Protein AF-A0AA91GIA1-F1 (afdb_monomer_lite)

Radius of gyration: 13.67 Å; chains: 1; bounding box: 35×36×32 Å

Secondary structure (DSSP, 8-state):
-PPPP---EEEE-STTS-EEEEEETTEEEEE-TTS-EEEEEEEESSHHHHHHHHHHHHHTTSSSEEEEEE-SSSSSSEEEEEES--HHHHHHHHHHHHHHHHTT--

pLDDT: mean 92.14, std 12.34, rang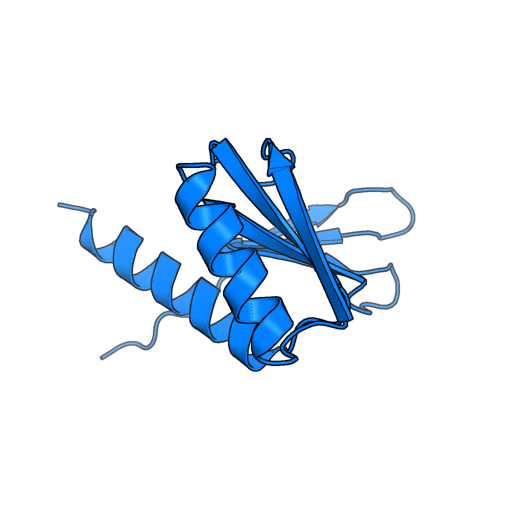e [38.66, 98.5]

Sequence (106 aa):
MNSPEIKVKKVELTSDGWTLNILSPRVATITSPTGVRKTTYFGFDSKEKAETFQYWVTRKDKCSKAIVRPSERLPTLWEVKTWETEESLIVQCALKDLKENAAITF

Structure (mmCIF, N/CA/C/O backbone):
data_AF-A0AA91GIA1-F1
#
_entry.id   AF-A0AA91GIA1-F1
#
loop_
_atom_site.group_PDB
_atom_site.id
_atom_site.type_symbol
_atom_site.label_atom_id
_atom_site.label_alt_id
_atom_site.label_comp_id
_atom_site.label_asym_id
_atom_site.label_entity_id
_atom_site.label_seq_id
_atom_site.pdbx_PDB_ins_code
_atom_site.Cartn_x
_atom_site.Cartn_y
_atom_site.Cartn_z
_atom_site.occupancy
_atom_site.B_iso_or_equiv
_atom_site.auth_seq_id
_atom_site.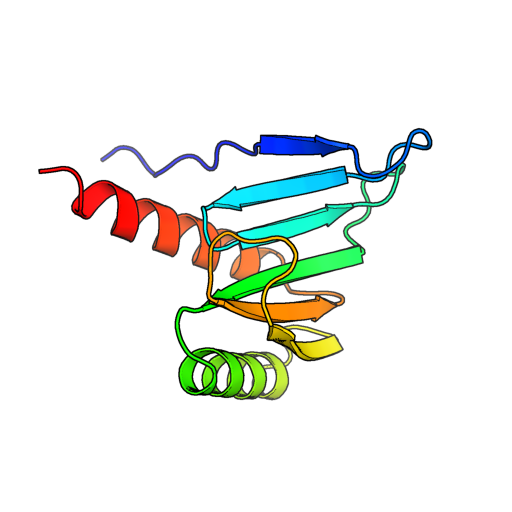auth_comp_id
_atom_site.auth_asym_id
_atom_site.auth_atom_id
_atom_site.pdbx_PDB_model_num
ATOM 1 N N . MET A 1 1 ? -10.904 26.088 -2.453 1.00 42.38 1 MET A N 1
ATOM 2 C CA . MET A 1 1 ? -10.196 25.146 -1.559 1.00 42.38 1 MET A CA 1
ATOM 3 C C . MET A 1 1 ? -9.214 24.371 -2.414 1.00 42.38 1 MET A C 1
ATOM 5 O O . MET A 1 1 ? -9.651 23.777 -3.389 1.00 42.38 1 MET A O 1
ATOM 9 N N . ASN A 1 2 ? -7.916 24.434 -2.115 1.00 48.44 2 ASN A N 1
ATOM 10 C CA . ASN A 1 2 ? -6.915 23.684 -2.874 1.00 48.44 2 ASN A CA 1
ATOM 11 C C . ASN A 1 2 ? -7.118 22.191 -2.599 1.00 48.44 2 ASN A C 1
ATOM 13 O O . ASN A 1 2 ? -7.045 21.758 -1.449 1.00 48.44 2 ASN A O 1
ATOM 17 N N . SER A 1 3 ? -7.426 21.416 -3.638 1.00 56.28 3 SER A N 1
ATOM 18 C CA . SER A 1 3 ? -7.405 19.958 -3.549 1.00 56.28 3 SER A CA 1
ATOM 19 C C . SER A 1 3 ? -5.995 19.522 -3.144 1.00 56.28 3 SER A C 1
ATOM 21 O O . SER A 1 3 ? -5.035 20.022 -3.731 1.00 56.28 3 SER A O 1
ATOM 23 N N . PRO A 1 4 ? -5.836 18.631 -2.150 1.00 67.44 4 PRO A N 1
ATOM 24 C CA . PRO A 1 4 ? -4.517 18.132 -1.798 1.00 67.44 4 PRO A CA 1
ATOM 25 C C . PRO A 1 4 ? -3.920 17.422 -3.011 1.00 67.44 4 PRO A C 1
ATOM 27 O O . PRO A 1 4 ? -4.528 16.511 -3.570 1.00 67.44 4 PRO A O 1
ATOM 30 N N . GLU A 1 5 ? -2.752 17.882 -3.438 1.00 80.00 5 GLU A N 1
ATOM 31 C CA . GLU A 1 5 ? -1.996 17.286 -4.531 1.00 80.00 5 GLU A CA 1
ATOM 32 C C . GLU A 1 5 ? -1.125 16.151 -3.978 1.00 80.00 5 GLU A C 1
ATOM 34 O O . GLU A 1 5 ? -0.425 16.324 -2.976 1.00 80.00 5 GLU A O 1
ATOM 39 N N . ILE A 1 6 ? -1.153 14.980 -4.621 1.00 88.12 6 ILE A N 1
ATOM 40 C CA . ILE A 1 6 ? -0.271 13.865 -4.258 1.00 88.12 6 ILE A CA 1
ATOM 41 C C . ILE A 1 6 ? 1.113 14.136 -4.850 1.00 88.12 6 ILE A C 1
ATOM 43 O O . ILE A 1 6 ? 1.359 13.890 -6.031 1.00 88.12 6 ILE A O 1
ATOM 47 N N . LYS A 1 7 ? 2.047 14.599 -4.016 1.00 90.69 7 LYS A N 1
ATOM 48 C CA . LYS A 1 7 ? 3.464 14.694 -4.386 1.00 90.69 7 LYS A CA 1
ATOM 49 C C . LYS A 1 7 ? 4.133 13.336 -4.205 1.00 90.69 7 LYS A C 1
ATOM 51 O O . LYS A 1 7 ? 4.478 12.947 -3.093 1.00 90.69 7 LYS A O 1
ATOM 56 N N . VAL A 1 8 ? 4.314 12.612 -5.306 1.00 91.94 8 VAL A N 1
ATOM 57 C CA . VAL A 1 8 ? 4.906 11.269 -5.282 1.00 91.94 8 VAL A CA 1
ATOM 58 C C . VAL A 1 8 ? 6.417 11.348 -5.063 1.00 91.94 8 VAL A C 1
ATOM 60 O O . VAL A 1 8 ? 7.153 11.822 -5.930 1.00 91.94 8 VAL A O 1
ATOM 63 N N . LYS A 1 9 ? 6.899 10.815 -3.937 1.00 94.75 9 LYS A N 1
ATOM 64 C CA . LYS A 1 9 ? 8.332 10.584 -3.711 1.00 94.75 9 LYS A CA 1
ATOM 65 C C . LYS A 1 9 ? 8.713 9.217 -4.271 1.00 94.75 9 LYS A C 1
ATOM 67 O O . LYS A 1 9 ? 8.183 8.200 -3.831 1.00 94.75 9 LYS A O 1
ATOM 72 N N . LYS A 1 10 ? 9.653 9.185 -5.213 1.00 94.88 10 LYS A N 1
ATOM 73 C CA . LYS A 1 10 ? 10.171 7.941 -5.797 1.00 94.88 10 LYS A CA 1
ATOM 74 C C . LYS A 1 10 ? 11.467 7.527 -5.110 1.00 94.88 10 LYS A C 1
ATOM 76 O O . LYS A 1 10 ? 12.347 8.358 -4.903 1.00 94.88 10 LYS A O 1
ATOM 81 N N . VAL A 1 11 ? 11.568 6.250 -4.763 1.00 95.12 11 VAL A N 1
ATOM 82 C CA . VAL A 1 11 ? 12.770 5.618 -4.213 1.00 95.12 11 VAL A CA 1
ATOM 83 C C . VAL A 1 11 ? 13.098 4.417 -5.088 1.00 95.12 11 VAL A C 1
ATOM 85 O O . VAL A 1 11 ? 12.278 3.511 -5.230 1.00 95.12 11 VAL A O 1
ATOM 88 N N . GLU A 1 12 ? 14.275 4.420 -5.700 1.00 95.44 12 GLU A N 1
ATOM 89 C CA . GLU A 1 12 ? 14.758 3.291 -6.491 1.00 95.44 12 GLU A CA 1
ATOM 90 C C . GLU A 1 12 ? 15.119 2.126 -5.561 1.00 95.44 12 GLU A C 1
ATOM 92 O O . GLU A 1 12 ? 15.775 2.311 -4.537 1.00 95.44 12 GLU A O 1
ATOM 97 N N . LEU A 1 13 ? 14.612 0.936 -5.875 1.00 93.00 13 LEU A N 1
ATOM 98 C CA . LEU A 1 13 ? 14.819 -0.275 -5.079 1.00 93.00 13 LEU A CA 1
ATOM 99 C C . LEU A 1 13 ? 15.969 -1.119 -5.608 1.00 93.00 13 LEU A C 1
ATOM 101 O O . LEU A 1 13 ? 16.628 -1.814 -4.839 1.00 93.00 13 LEU A O 1
ATOM 105 N N . THR A 1 14 ? 16.169 -1.084 -6.918 1.00 90.94 14 THR A N 1
ATOM 106 C CA . THR A 1 14 ? 17.157 -1.873 -7.642 1.00 90.94 14 THR A CA 1
ATOM 107 C C . THR A 1 14 ? 17.592 -1.085 -8.871 1.00 90.94 14 THR A C 1
ATOM 109 O O . THR A 1 14 ? 16.797 -0.342 -9.444 1.00 90.94 14 THR A O 1
ATOM 112 N N . SER A 1 15 ? 18.838 -1.282 -9.297 1.00 90.44 15 SER A N 1
ATOM 113 C CA . SER A 1 15 ? 19.447 -0.549 -10.416 1.00 90.44 15 SER A CA 1
ATOM 114 C C . SER A 1 15 ? 18.831 -0.848 -11.787 1.00 90.44 15 SER A C 1
ATOM 116 O O . SER A 1 15 ? 19.166 -0.197 -12.770 1.00 90.44 15 SER A O 1
ATOM 118 N N . ASP A 1 16 ? 17.977 -1.869 -11.890 1.00 91.12 16 ASP A N 1
ATOM 119 C CA . ASP A 1 16 ? 17.231 -2.213 -13.104 1.00 91.12 16 ASP A CA 1
ATOM 120 C C . ASP A 1 16 ? 15.889 -1.465 -13.211 1.00 91.12 16 ASP A C 1
ATOM 122 O O . ASP A 1 16 ? 15.159 -1.683 -14.175 1.00 91.12 16 ASP A O 1
ATOM 126 N N . GLY A 1 17 ? 15.566 -0.562 -12.273 1.00 92.19 17 GLY A N 1
ATOM 127 C CA . GLY A 1 17 ? 14.466 0.401 -12.407 1.00 92.19 17 GLY A CA 1
ATOM 128 C C . GLY A 1 17 ? 13.201 0.096 -11.598 1.00 92.19 17 GLY A C 1
ATOM 129 O O . GLY A 1 17 ? 12.159 0.720 -11.826 1.00 92.19 17 GLY A O 1
ATOM 130 N N . TRP A 1 18 ? 13.242 -0.837 -10.640 1.00 96.56 18 TRP A N 1
ATOM 131 C CA . TRP A 1 18 ? 12.120 -1.006 -9.713 1.00 96.56 18 TRP A CA 1
ATOM 132 C C . TRP A 1 18 ? 12.037 0.169 -8.754 1.00 96.56 18 TRP A C 1
ATOM 134 O O . TRP A 1 18 ? 13.031 0.603 -8.176 1.00 96.56 18 TRP A O 1
ATOM 144 N N 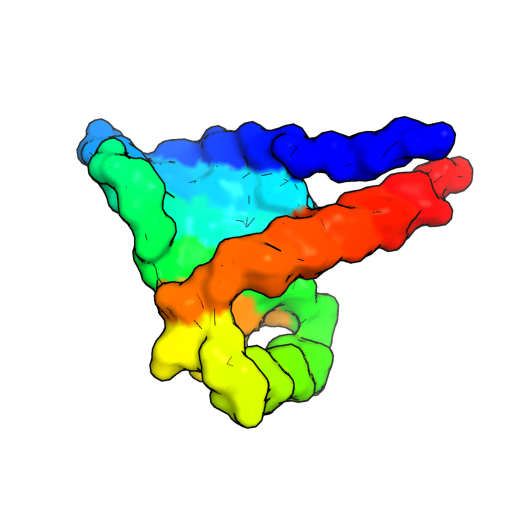. THR A 1 19 ? 10.825 0.661 -8.535 1.00 97.31 19 THR A N 1
ATOM 145 C CA . THR A 1 19 ? 10.613 1.898 -7.780 1.00 97.31 19 THR A CA 1
ATOM 146 C C . THR A 1 19 ? 9.539 1.719 -6.725 1.00 97.31 19 THR A C 1
ATOM 148 O O . THR A 1 19 ? 8.468 1.176 -6.991 1.00 97.31 19 THR A O 1
ATOM 151 N N . LEU A 1 20 ? 9.826 2.192 -5.513 1.00 97.25 20 LEU A N 1
ATOM 152 C CA . LEU A 1 20 ? 8.843 2.458 -4.474 1.00 97.25 20 LEU A CA 1
ATOM 153 C C . LEU A 1 20 ? 8.363 3.902 -4.639 1.00 97.25 20 LEU A C 1
ATOM 155 O O . LEU A 1 20 ? 9.123 4.850 -4.457 1.00 97.25 20 LEU A O 1
ATOM 159 N N . ASN A 1 21 ? 7.092 4.067 -4.971 1.00 97.31 21 ASN A N 1
ATOM 160 C CA . ASN A 1 21 ? 6.432 5.358 -5.075 1.00 97.31 21 ASN A CA 1
ATOM 161 C C . ASN A 1 21 ? 5.657 5.596 -3.782 1.00 97.31 21 ASN A C 1
ATOM 163 O O . ASN A 1 21 ? 4.678 4.901 -3.518 1.00 97.31 21 ASN A O 1
ATOM 167 N N . ILE A 1 22 ? 6.086 6.560 -2.979 1.00 97.00 22 ILE A N 1
ATOM 168 C CA . ILE A 1 22 ? 5.427 6.966 -1.738 1.00 97.00 22 ILE A CA 1
ATOM 169 C C . ILE A 1 22 ? 4.471 8.109 -2.084 1.00 97.00 22 ILE A C 1
ATOM 171 O O . ILE A 1 22 ? 4.908 9.168 -2.538 1.00 97.00 22 ILE A O 1
ATOM 175 N N . LEU A 1 23 ? 3.171 7.871 -1.910 1.00 96.25 23 LEU A N 1
ATOM 176 C CA . LEU A 1 23 ? 2.101 8.830 -2.203 1.00 96.25 23 LEU A CA 1
ATOM 177 C C . LEU A 1 23 ? 1.710 9.621 -0.949 1.00 96.25 23 LEU A C 1
ATOM 179 O O . LEU A 1 23 ? 1.333 10.786 -1.037 1.00 96.25 23 LEU A O 1
ATOM 183 N N . SER A 1 24 ? 1.799 8.985 0.215 1.00 95.56 24 SER A N 1
ATOM 184 C CA . SER A 1 24 ? 1.593 9.594 1.527 1.00 95.56 24 SER A CA 1
ATOM 185 C C . SER A 1 24 ? 2.349 8.781 2.591 1.00 95.56 24 SER A C 1
ATOM 187 O O . SER A 1 24 ? 2.812 7.676 2.284 1.00 95.56 24 SER A O 1
ATOM 189 N N . PRO A 1 25 ? 2.480 9.264 3.840 1.00 94.94 25 PRO A N 1
ATOM 190 C CA . PRO A 1 25 ? 3.085 8.487 4.926 1.00 94.94 25 PRO A CA 1
ATOM 191 C C . PRO A 1 25 ? 2.498 7.080 5.111 1.00 94.94 25 PRO A C 1
ATOM 193 O O . PRO A 1 25 ? 3.217 6.172 5.519 1.00 94.94 25 PRO A O 1
ATOM 196 N N . ARG A 1 26 ? 1.216 6.872 4.791 1.00 96.81 26 ARG A N 1
ATOM 197 C CA . ARG A 1 26 ? 0.549 5.564 4.893 1.00 96.81 26 ARG A CA 1
ATOM 198 C C . ARG A 1 26 ? 0.295 4.864 3.563 1.00 96.81 26 ARG A C 1
ATOM 200 O O . ARG A 1 26 ? -0.272 3.777 3.587 1.00 96.81 26 ARG A O 1
ATOM 207 N N . VAL A 1 27 ? 0.663 5.431 2.415 1.00 97.88 27 VAL A N 1
ATOM 208 C CA . VAL A 1 27 ? 0.366 4.819 1.110 1.00 97.88 27 VAL A CA 1
ATOM 209 C C . VAL A 1 27 ? 1.586 4.832 0.207 1.00 97.88 27 VAL A C 1
ATOM 211 O O . VAL A 1 27 ? 2.112 5.888 -0.149 1.00 97.88 27 VAL A O 1
ATOM 214 N N . ALA A 1 28 ? 1.997 3.644 -0.233 1.00 98.06 28 ALA A N 1
ATOM 215 C CA . ALA A 1 28 ? 3.049 3.485 -1.228 1.00 98.06 28 ALA A CA 1
ATOM 216 C C . ALA A 1 28 ? 2.726 2.375 -2.231 1.00 98.06 28 ALA A C 1
ATOM 218 O O . ALA A 1 28 ? 1.938 1.471 -1.961 1.00 98.06 28 ALA A O 1
ATOM 219 N N . THR A 1 29 ? 3.361 2.414 -3.397 1.00 97.94 29 THR A N 1
ATOM 220 C CA . THR A 1 29 ? 3.253 1.375 -4.429 1.00 97.94 29 THR A CA 1
ATOM 221 C C . THR A 1 29 ? 4.631 0.957 -4.913 1.00 97.94 29 THR A C 1
ATOM 223 O O . THR A 1 29 ? 5.560 1.759 -4.885 1.00 97.94 29 THR A O 1
ATOM 226 N N . ILE A 1 30 ? 4.770 -0.282 -5.379 1.00 97.56 30 ILE A N 1
ATOM 227 C CA . ILE A 1 30 ? 5.931 -0.707 -6.161 1.00 97.56 30 ILE A CA 1
ATOM 228 C C . ILE A 1 30 ? 5.529 -0.829 -7.620 1.00 97.56 30 ILE A C 1
ATOM 230 O O . ILE A 1 30 ? 4.548 -1.505 -7.946 1.00 97.56 30 ILE A O 1
ATOM 234 N N . THR A 1 31 ? 6.321 -0.213 -8.487 1.00 96.88 31 THR A N 1
ATOM 235 C CA . THR A 1 31 ? 6.227 -0.348 -9.940 1.00 96.88 31 THR A CA 1
ATOM 236 C C . THR A 1 31 ? 7.453 -1.065 -10.488 1.00 96.88 31 THR A C 1
ATOM 238 O O . THR A 1 31 ? 8.567 -0.882 -9.994 1.00 96.88 31 THR A O 1
ATOM 241 N N . SER A 1 32 ? 7.232 -1.900 -11.503 1.00 96.25 32 SER A N 1
ATOM 242 C CA . SER A 1 32 ? 8.306 -2.507 -12.291 1.00 96.25 32 SER A CA 1
ATOM 243 C C . SER A 1 32 ? 9.033 -1.449 -13.133 1.00 96.25 32 SER A C 1
ATOM 245 O O . SER A 1 32 ? 8.508 -0.344 -13.295 1.00 96.25 32 SER A O 1
ATOM 247 N N . PRO A 1 33 ? 10.179 -1.791 -13.750 1.00 95.56 33 PRO A N 1
ATOM 248 C CA . PRO A 1 33 ? 10.914 -0.877 -14.633 1.00 95.56 33 PRO A CA 1
ATOM 249 C C . PRO A 1 33 ? 10.075 -0.327 -15.794 1.00 95.56 33 PRO A C 1
ATOM 251 O O . PRO A 1 33 ? 10.263 0.795 -16.246 1.00 95.56 33 PRO A O 1
ATOM 254 N N . THR A 1 34 ? 9.082 -1.097 -16.240 1.00 94.75 34 THR A N 1
ATOM 255 C CA . THR A 1 34 ? 8.111 -0.704 -17.274 1.00 94.75 34 THR A CA 1
ATOM 256 C C . THR A 1 34 ? 6.970 0.188 -16.764 1.00 94.75 34 THR A C 1
ATOM 258 O O . THR A 1 34 ? 6.040 0.476 -17.511 1.00 94.75 34 THR A O 1
ATOM 261 N N . GLY A 1 35 ? 6.983 0.590 -15.490 1.00 91.62 35 GLY A N 1
ATOM 262 C CA . GLY A 1 35 ? 5.946 1.421 -14.871 1.00 91.62 35 GLY A CA 1
ATOM 263 C C . GLY A 1 35 ? 4.694 0.663 -14.414 1.00 91.62 35 GLY A C 1
ATOM 264 O O . GLY A 1 35 ? 3.766 1.273 -13.889 1.00 91.62 35 GLY A O 1
ATOM 265 N N . VAL A 1 36 ? 4.651 -0.665 -14.559 1.00 95.06 36 VAL A N 1
ATOM 266 C CA . VAL A 1 36 ? 3.486 -1.466 -14.154 1.00 95.06 36 VAL A CA 1
ATOM 267 C C . VAL A 1 36 ? 3.468 -1.640 -12.638 1.00 95.06 36 VAL A C 1
ATOM 269 O O . VAL A 1 36 ? 4.413 -2.170 -12.050 1.00 95.06 36 VAL A O 1
ATOM 272 N N . ARG A 1 37 ? 2.365 -1.244 -11.993 1.00 96.00 37 ARG A N 1
ATOM 273 C CA . ARG A 1 37 ? 2.148 -1.448 -10.553 1.00 96.00 37 ARG A CA 1
ATOM 274 C C . ARG A 1 37 ? 2.099 -2.941 -10.235 1.00 96.00 37 ARG A C 1
ATOM 276 O O . ARG A 1 37 ? 1.312 -3.681 -10.818 1.00 96.00 37 ARG A O 1
ATOM 283 N N . LYS A 1 38 ? 2.935 -3.380 -9.295 1.00 96.19 38 LYS A N 1
ATOM 284 C CA . LYS A 1 38 ? 2.992 -4.773 -8.832 1.00 96.19 38 LYS A CA 1
ATOM 285 C C . LYS A 1 38 ? 2.354 -4.955 -7.468 1.00 96.19 38 LYS A C 1
ATOM 287 O O . LYS A 1 38 ? 1.631 -5.925 -7.269 1.00 96.19 38 LYS A O 1
ATOM 292 N N . THR A 1 39 ? 2.597 -4.029 -6.545 1.00 97.25 39 THR A N 1
ATOM 293 C CA . THR A 1 39 ? 2.038 -4.097 -5.191 1.00 97.25 39 THR A CA 1
ATOM 294 C C . THR A 1 39 ? 1.718 -2.718 -4.642 1.00 97.25 39 THR A C 1
ATOM 296 O O . THR A 1 39 ? 2.379 -1.739 -4.991 1.00 97.25 39 THR A O 1
ATOM 299 N N . THR A 1 40 ? 0.755 -2.665 -3.728 1.00 98.38 40 THR A N 1
ATOM 300 C CA . THR A 1 40 ? 0.397 -1.470 -2.960 1.00 98.38 40 THR A CA 1
ATOM 301 C C . THR A 1 40 ? 0.475 -1.766 -1.467 1.00 98.38 40 THR A C 1
ATOM 303 O O . THR A 1 40 ? 0.137 -2.865 -1.027 1.00 98.38 40 THR A O 1
ATOM 306 N N . TYR A 1 41 ? 0.903 -0.775 -0.696 1.00 98.38 41 TYR A N 1
ATOM 307 C CA . TYR A 1 41 ? 1.069 -0.819 0.749 1.00 98.38 41 TYR A CA 1
ATOM 308 C C . TYR A 1 41 ? 0.180 0.232 1.404 1.00 98.38 41 TYR A C 1
ATOM 310 O O . TYR A 1 41 ? 0.206 1.395 0.997 1.00 98.38 41 TYR A O 1
ATOM 318 N N . PHE A 1 42 ? -0.563 -0.186 2.427 1.00 98.38 42 PHE A N 1
ATOM 319 C CA . PHE A 1 42 ? -1.370 0.683 3.284 1.00 98.38 42 PHE A CA 1
ATOM 320 C C . PHE A 1 42 ? -0.892 0.559 4.733 1.00 98.38 42 PHE A C 1
ATOM 322 O O . PHE A 1 42 ? -0.869 -0.549 5.263 1.00 98.38 42 PHE A O 1
ATOM 329 N N . GLY A 1 43 ? -0.496 1.664 5.358 1.00 97.94 43 GLY A N 1
ATOM 330 C CA . GLY A 1 43 ? 0.139 1.700 6.675 1.00 97.94 43 GLY A CA 1
ATOM 331 C C . GLY A 1 43 ? -0.833 1.949 7.828 1.00 97.94 43 GLY A C 1
ATOM 332 O O . GLY A 1 43 ? -1.692 2.829 7.757 1.00 97.94 43 GLY A O 1
ATOM 333 N N . PHE A 1 44 ? -0.657 1.228 8.935 1.00 97.88 44 PHE A N 1
ATOM 334 C CA . PHE A 1 44 ? -1.520 1.262 10.119 1.00 97.88 44 PHE A CA 1
ATOM 335 C C . PHE A 1 44 ? -0.708 1.261 11.417 1.00 97.88 44 PHE A C 1
ATOM 337 O O . PHE A 1 44 ? 0.356 0.652 11.508 1.00 97.88 44 PHE A O 1
ATOM 344 N N . ASP A 1 45 ? -1.238 1.908 12.455 1.00 96.69 45 ASP A N 1
ATOM 345 C CA . ASP A 1 45 ? -0.558 1.983 13.761 1.00 96.69 45 ASP A CA 1
ATOM 346 C C . ASP A 1 45 ? -0.801 0.743 14.625 1.00 96.69 45 ASP A C 1
ATOM 348 O O . ASP A 1 45 ? -0.079 0.510 15.583 1.00 96.69 45 ASP A O 1
ATOM 352 N N . SER A 1 46 ? -1.814 -0.064 14.302 1.00 97.75 46 SER A N 1
ATOM 353 C CA . SER A 1 46 ? -2.139 -1.279 15.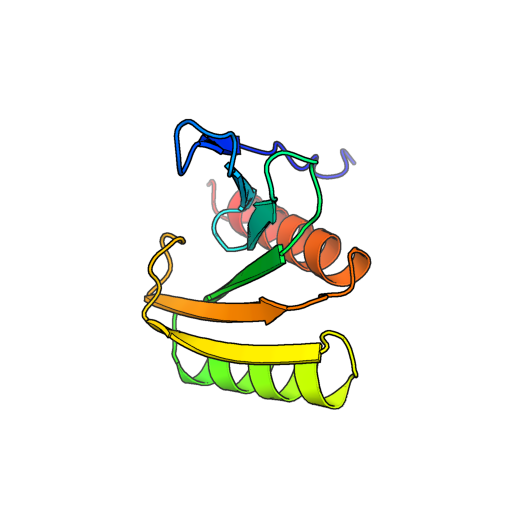047 1.00 97.75 46 SER A CA 1
ATOM 354 C C . SER A 1 46 ? -2.495 -2.425 14.105 1.00 97.75 46 SER A C 1
ATOM 356 O O . SER A 1 46 ? -2.956 -2.206 12.976 1.00 97.75 46 SER A O 1
ATOM 358 N N . LYS A 1 47 ? -2.287 -3.654 14.585 1.00 98.19 47 LYS A N 1
ATOM 359 C CA . LYS A 1 47 ? -2.573 -4.875 13.831 1.00 98.19 47 LYS A CA 1
ATOM 360 C C . LYS A 1 47 ? -4.064 -5.006 13.542 1.00 98.19 47 LYS A C 1
ATOM 362 O O . LYS A 1 47 ? -4.444 -5.327 12.424 1.00 98.19 47 LYS A O 1
ATOM 367 N N . GLU A 1 48 ? -4.904 -4.674 14.516 1.00 98.38 48 GLU A N 1
ATOM 368 C CA . GLU A 1 48 ? -6.363 -4.798 14.442 1.00 98.38 48 GLU A CA 1
ATOM 369 C C . GLU A 1 48 ? -6.941 -3.896 13.343 1.00 98.38 48 GLU A C 1
ATOM 371 O O . GLU A 1 48 ? -7.824 -4.305 12.585 1.00 98.38 48 GLU A O 1
ATOM 376 N N . LYS A 1 49 ? -6.410 -2.670 13.201 1.00 98.06 49 LYS A N 1
ATOM 377 C CA . LYS A 1 49 ? -6.790 -1.756 12.112 1.00 98.06 49 LYS A CA 1
ATOM 378 C C . LYS A 1 49 ? -6.365 -2.305 10.747 1.00 98.06 49 LYS A C 1
ATOM 380 O O . LYS A 1 49 ? -7.148 -2.235 9.799 1.00 98.06 49 LYS A O 1
ATOM 385 N N . ALA A 1 50 ? -5.162 -2.873 10.657 1.00 98.31 50 ALA A N 1
ATOM 386 C CA . ALA A 1 50 ? -4.668 -3.498 9.432 1.00 98.31 50 ALA A CA 1
ATOM 387 C C . ALA A 1 50 ? -5.510 -4.724 9.037 1.00 98.31 50 ALA A C 1
ATOM 389 O O . ALA A 1 50 ? -5.894 -4.852 7.877 1.00 98.31 50 ALA A O 1
ATOM 390 N N . GLU A 1 51 ? -5.859 -5.589 9.990 1.00 98.50 51 GLU A N 1
ATOM 391 C CA . GLU A 1 51 ? -6.719 -6.762 9.775 1.00 98.50 51 GLU A CA 1
ATOM 392 C C . GLU A 1 51 ? -8.136 -6.358 9.358 1.00 98.50 51 GLU A C 1
ATOM 394 O O . GLU A 1 51 ? -8.680 -6.909 8.402 1.00 98.50 51 GLU A O 1
ATOM 399 N N . THR A 1 52 ? -8.706 -5.330 9.991 1.00 98.44 52 THR A N 1
ATOM 400 C CA . THR A 1 52 ? -10.018 -4.785 9.607 1.00 98.44 52 THR A CA 1
ATOM 401 C C . THR A 1 52 ? -10.010 -4.285 8.160 1.00 98.44 52 THR A C 1
ATOM 403 O O . THR A 1 52 ? -10.923 -4.585 7.385 1.00 98.44 52 THR A O 1
ATOM 406 N N . PHE A 1 53 ? -8.966 -3.551 7.765 1.00 98.25 53 PHE A N 1
ATOM 407 C CA . PHE A 1 53 ? -8.819 -3.077 6.391 1.00 98.25 53 PHE A CA 1
ATOM 408 C C . PHE A 1 53 ? -8.579 -4.226 5.403 1.00 98.25 53 PHE A C 1
ATOM 410 O O . PHE A 1 53 ? -9.201 -4.250 4.342 1.00 98.25 53 PHE A O 1
ATOM 417 N N . GLN A 1 54 ? -7.727 -5.196 5.751 1.00 98.50 54 GLN A N 1
ATOM 418 C CA . GLN A 1 54 ? -7.448 -6.382 4.936 1.00 98.50 54 GLN A CA 1
ATOM 419 C C . GLN A 1 54 ? -8.717 -7.208 4.681 1.00 98.50 54 GLN A C 1
ATOM 421 O O . GLN A 1 54 ? -8.960 -7.638 3.549 1.00 98.50 54 GLN A O 1
ATOM 426 N N . TYR A 1 55 ? -9.555 -7.378 5.702 1.00 98.19 55 TYR A N 1
ATOM 427 C CA . TYR A 1 55 ? -10.846 -8.037 5.559 1.00 98.19 55 TYR A CA 1
ATOM 428 C C . TYR A 1 55 ? -11.755 -7.267 4.597 1.00 98.19 55 TYR A C 1
ATOM 430 O O . TYR A 1 55 ? -12.299 -7.850 3.659 1.00 98.19 55 TYR A O 1
ATOM 438 N N . TRP A 1 56 ? -11.884 -5.950 4.788 1.00 98.31 56 TRP A N 1
ATOM 439 C CA . TRP A 1 56 ? -12.743 -5.100 3.962 1.00 98.31 56 TRP A CA 1
ATOM 440 C C . TRP A 1 56 ? -12.308 -5.062 2.491 1.00 98.31 56 TRP A C 1
ATOM 442 O O . TRP A 1 56 ? -13.147 -5.251 1.610 1.00 98.31 56 TRP A O 1
ATOM 452 N N . VAL A 1 57 ? -11.014 -4.859 2.218 1.00 97.75 57 VAL A N 1
ATOM 453 C CA . VAL A 1 57 ? -10.482 -4.725 0.848 1.00 97.75 57 VAL A CA 1
ATOM 454 C C . VAL A 1 57 ? -10.654 -6.025 0.056 1.00 97.75 57 VAL A C 1
ATOM 456 O O . VAL A 1 57 ? -10.984 -5.985 -1.127 1.00 97.75 57 VAL A O 1
ATOM 459 N N . THR A 1 58 ? -10.536 -7.170 0.736 1.00 96.56 58 THR A N 1
ATOM 460 C CA . THR A 1 58 ? -10.778 -8.495 0.152 1.00 96.56 58 THR A CA 1
ATOM 461 C C . THR A 1 58 ? -12.273 -8.729 -0.081 1.00 96.56 58 THR A C 1
ATOM 463 O O . THR A 1 58 ? -12.672 -9.112 -1.170 1.00 96.56 58 THR A O 1
ATOM 466 N N . ARG A 1 59 ? -13.132 -8.434 0.907 1.00 97.44 59 ARG A N 1
ATOM 467 C CA . ARG A 1 59 ? -14.602 -8.594 0.813 1.00 97.44 59 ARG A CA 1
ATOM 468 C C . ARG A 1 59 ? -15.268 -7.725 -0.251 1.00 97.44 59 ARG A C 1
ATOM 470 O O . ARG A 1 59 ? -16.414 -7.991 -0.605 1.00 97.44 59 ARG A O 1
ATOM 477 N N . LYS A 1 60 ? -14.625 -6.630 -0.648 1.00 97.25 60 LYS A N 1
ATOM 478 C CA . LYS A 1 60 ? -15.132 -5.668 -1.635 1.00 97.25 60 LYS A CA 1
ATOM 479 C C . LYS A 1 60 ? -14.472 -5.823 -3.005 1.00 97.25 60 LYS A C 1
ATOM 481 O O . LYS A 1 60 ? -14.644 -4.927 -3.829 1.00 97.25 60 LYS A O 1
ATOM 486 N N . ASP A 1 61 ? -13.711 -6.900 -3.210 1.00 96.38 61 ASP A N 1
ATOM 487 C CA . ASP A 1 61 ? -13.005 -7.210 -4.458 1.00 96.38 61 ASP A CA 1
ATOM 488 C C . ASP A 1 61 ? -12.150 -6.035 -4.960 1.00 96.38 61 ASP A C 1
ATOM 490 O O . ASP A 1 61 ? -12.059 -5.747 -6.150 1.00 96.38 61 ASP A O 1
ATOM 494 N N . LYS A 1 62 ? -11.527 -5.305 -4.024 1.00 97.44 62 LYS A N 1
ATOM 495 C CA . LYS A 1 62 ? -10.707 -4.121 -4.327 1.00 97.44 62 LYS A CA 1
ATOM 496 C C . LYS A 1 62 ? -9.257 -4.458 -4.661 1.00 97.44 62 LYS A C 1
ATOM 498 O O . LYS A 1 62 ? -8.485 -3.559 -4.994 1.00 97.44 62 LYS A O 1
ATOM 503 N N . CYS A 1 63 ? -8.881 -5.725 -4.534 1.00 97.19 63 CYS A N 1
ATOM 504 C CA . CYS A 1 63 ? -7.567 -6.278 -4.840 1.00 97.19 63 CYS A CA 1
ATOM 505 C C . CYS A 1 63 ? -7.694 -7.789 -5.080 1.00 97.19 63 CYS A C 1
ATOM 507 O O . CYS A 1 63 ? -8.616 -8.411 -4.552 1.00 97.19 63 CYS A O 1
ATOM 509 N N . SER A 1 64 ? -6.736 -8.404 -5.777 1.00 96.88 64 SER A N 1
ATOM 510 C CA . SER A 1 64 ? -6.719 -9.866 -5.961 1.00 96.88 64 SER A CA 1
ATOM 511 C C . SER A 1 64 ? -6.147 -10.624 -4.763 1.00 96.88 64 SER A C 1
ATOM 513 O O . SER A 1 64 ? -6.446 -11.800 -4.556 1.00 96.88 64 SER A O 1
ATOM 515 N N . LYS A 1 65 ? -5.329 -9.961 -3.940 1.00 97.56 65 LYS A N 1
ATOM 516 C CA . LYS A 1 65 ? -4.778 -10.524 -2.702 1.00 97.56 65 LYS A CA 1
ATOM 517 C C . LYS A 1 65 ? -4.420 -9.421 -1.714 1.00 97.56 65 LYS A C 1
ATOM 519 O O . LYS A 1 65 ? -3.956 -8.356 -2.122 1.00 97.56 65 LYS A O 1
ATOM 524 N N . ALA A 1 66 ? -4.550 -9.715 -0.421 1.00 98.19 66 ALA A N 1
ATOM 525 C CA . ALA A 1 66 ? -4.127 -8.841 0.669 1.00 98.19 66 ALA A CA 1
ATOM 526 C C . ALA A 1 66 ? -3.527 -9.644 1.836 1.00 98.19 66 ALA A C 1
ATOM 528 O O . ALA A 1 66 ? -4.090 -10.663 2.238 1.00 98.19 66 ALA A O 1
ATOM 529 N N . ILE A 1 67 ? -2.405 -9.177 2.391 1.00 98.31 67 ILE A N 1
ATOM 530 C CA . ILE A 1 67 ? -1.771 -9.747 3.591 1.00 98.31 67 ILE A CA 1
ATOM 531 C C . ILE A 1 67 ? -1.438 -8.649 4.604 1.00 98.31 67 ILE A C 1
ATOM 533 O O . ILE A 1 67 ? -1.014 -7.562 4.214 1.00 98.31 67 ILE A O 1
ATOM 537 N N . VAL A 1 68 ? -1.594 -8.951 5.894 1.00 98.38 68 VAL A N 1
ATOM 538 C CA . VAL A 1 68 ? -1.153 -8.098 7.010 1.00 98.38 68 VAL A CA 1
ATOM 539 C C . VAL A 1 68 ? 0.249 -8.520 7.437 1.00 98.38 68 VAL A C 1
ATOM 541 O O . VAL A 1 68 ? 0.513 -9.715 7.573 1.00 98.38 68 VAL A O 1
ATOM 544 N N . ARG A 1 69 ? 1.142 -7.556 7.664 1.00 98.00 69 ARG A N 1
ATOM 545 C CA . ARG A 1 69 ? 2.503 -7.807 8.158 1.00 98.00 69 ARG A CA 1
ATOM 546 C C . ARG A 1 69 ? 3.062 -6.604 8.929 1.00 98.00 69 ARG A C 1
ATOM 548 O O . ARG A 1 69 ? 2.522 -5.505 8.779 1.00 98.00 69 ARG A O 1
ATOM 555 N N . PRO A 1 70 ? 4.123 -6.784 9.738 1.00 97.94 70 PRO A N 1
ATOM 556 C CA . PRO A 1 70 ? 4.907 -5.659 10.238 1.00 97.94 70 PRO A CA 1
ATOM 557 C C . PRO A 1 70 ? 5.368 -4.770 9.081 1.00 97.94 70 PRO A C 1
ATOM 559 O O . PRO A 1 70 ? 5.678 -5.272 7.996 1.00 97.94 70 PRO A O 1
ATOM 562 N N . SER A 1 71 ? 5.372 -3.459 9.300 1.00 94.62 71 SER A N 1
ATOM 563 C CA . SER A 1 71 ? 5.761 -2.506 8.264 1.00 94.62 71 SER A CA 1
ATOM 564 C C . SER A 1 71 ? 7.236 -2.645 7.913 1.00 94.62 71 SER A C 1
ATOM 566 O O . SER A 1 71 ? 8.099 -2.673 8.787 1.00 94.62 71 SER A O 1
ATOM 568 N N . GLU A 1 72 ? 7.523 -2.702 6.618 1.00 91.56 72 GLU A N 1
ATOM 569 C CA . GLU A 1 72 ? 8.892 -2.732 6.089 1.00 91.56 72 GLU A CA 1
ATOM 570 C C . GLU A 1 72 ? 9.188 -1.494 5.241 1.00 91.56 72 GLU A C 1
ATOM 572 O O . GLU A 1 72 ? 10.348 -1.136 5.043 1.00 91.56 72 GLU A O 1
ATOM 577 N N . ARG A 1 73 ? 8.149 -0.879 4.661 1.00 87.44 73 ARG A N 1
ATOM 578 C CA . ARG A 1 73 ? 8.289 0.175 3.642 1.00 87.44 73 ARG A CA 1
ATOM 579 C C . ARG A 1 73 ? 7.707 1.514 4.069 1.00 87.44 73 ARG A C 1
ATOM 581 O O . ARG A 1 73 ? 8.015 2.525 3.440 1.00 87.44 73 ARG A O 1
ATOM 588 N N . LEU A 1 74 ? 6.861 1.516 5.093 1.00 93.75 74 LEU A N 1
ATOM 589 C CA . LEU A 1 74 ? 6.168 2.695 5.596 1.00 93.75 74 LEU A CA 1
ATOM 590 C C . LEU A 1 74 ? 6.622 3.007 7.032 1.00 93.75 74 LEU A C 1
ATOM 592 O O . LEU A 1 74 ? 6.996 2.090 7.762 1.00 93.75 74 LEU A O 1
ATOM 596 N N . PRO A 1 75 ? 6.553 4.274 7.477 1.00 93.62 75 PRO A N 1
ATOM 597 C CA . PRO A 1 75 ? 6.877 4.671 8.852 1.00 93.62 75 PRO A CA 1
ATOM 598 C C . PRO A 1 75 ? 5.887 4.152 9.915 1.00 93.62 75 PRO A C 1
ATOM 600 O O . PRO A 1 75 ? 6.073 4.411 11.099 1.00 93.62 75 PRO A O 1
ATOM 603 N N . THR A 1 76 ? 4.816 3.462 9.516 1.00 95.12 76 THR A N 1
ATOM 604 C CA . THR A 1 76 ? 3.817 2.877 10.421 1.00 95.12 76 THR A CA 1
ATOM 605 C C . THR A 1 76 ? 4.307 1.574 11.058 1.00 95.12 76 THR A C 1
ATOM 607 O O . THR A 1 76 ? 5.309 1.019 10.631 1.00 95.12 76 THR A O 1
ATOM 610 N N . LEU A 1 77 ? 3.597 1.046 12.063 1.00 97.12 77 LEU A N 1
ATOM 611 C CA . LEU A 1 77 ? 3.972 -0.223 12.716 1.00 97.12 77 LEU A CA 1
ATOM 612 C C . LEU A 1 77 ? 3.557 -1.454 11.900 1.00 97.12 77 LEU A C 1
ATOM 614 O O . LEU A 1 77 ? 4.282 -2.446 11.829 1.00 97.12 77 LEU A O 1
ATOM 618 N N . TRP A 1 78 ? 2.395 -1.377 11.259 1.00 98.31 78 TRP A N 1
ATOM 619 C CA . TRP A 1 78 ? 1.812 -2.443 10.454 1.00 98.31 78 TRP A CA 1
ATOM 620 C C . TRP A 1 78 ? 1.550 -1.954 9.038 1.00 98.31 78 TRP A C 1
ATOM 622 O O . TRP A 1 78 ? 1.321 -0.765 8.810 1.00 98.31 78 TRP A O 1
ATOM 632 N N . GLU A 1 79 ? 1.543 -2.874 8.084 1.00 98.00 79 GLU A N 1
ATOM 633 C CA . GLU A 1 79 ? 1.122 -2.593 6.719 1.00 98.00 79 GLU A CA 1
ATOM 634 C C . GLU A 1 79 ? 0.250 -3.720 6.156 1.00 98.00 79 GLU A C 1
ATOM 636 O O . GLU A 1 79 ? 0.418 -4.903 6.473 1.00 98.00 79 GLU A O 1
ATOM 641 N N . VAL A 1 80 ? -0.678 -3.345 5.278 1.00 98.44 80 VAL A N 1
ATOM 642 C CA . VAL A 1 80 ? -1.407 -4.274 4.418 1.00 98.44 80 VAL A CA 1
ATOM 643 C C . VAL A 1 80 ? -0.788 -4.210 3.032 1.00 98.44 80 VAL A C 1
ATOM 645 O O . VAL A 1 80 ? -0.887 -3.193 2.341 1.00 98.44 80 VAL A O 1
ATOM 648 N N . LYS A 1 81 ? -0.150 -5.307 2.620 1.00 98.38 81 LYS A N 1
ATOM 649 C CA . LYS A 1 81 ? 0.382 -5.479 1.268 1.00 98.38 81 LYS A CA 1
ATOM 650 C C . LYS A 1 81 ? -0.700 -6.080 0.381 1.00 98.38 81 LYS A C 1
ATOM 652 O O . LYS A 1 81 ? -1.252 -7.132 0.699 1.00 98.38 81 LYS A O 1
ATOM 657 N N . THR A 1 82 ? -0.972 -5.420 -0.735 1.00 98.25 82 THR A N 1
ATOM 658 C CA . THR A 1 82 ? -2.043 -5.762 -1.676 1.00 98.25 82 THR A CA 1
ATOM 659 C C . THR A 1 82 ? -1.518 -5.881 -3.107 1.00 98.25 82 THR A C 1
ATOM 661 O O . THR A 1 82 ? -0.505 -5.266 -3.456 1.00 98.25 82 THR A O 1
ATOM 664 N N . TRP A 1 83 ? -2.194 -6.690 -3.923 1.00 98.06 83 TRP A N 1
ATOM 665 C CA . TRP A 1 83 ? -1.897 -6.911 -5.343 1.00 98.06 83 TRP A CA 1
ATOM 666 C C . TRP A 1 83 ? -3.105 -6.541 -6.200 1.00 98.06 83 TRP A C 1
ATOM 668 O O . TRP A 1 83 ? -4.240 -6.737 -5.776 1.00 98.06 83 TRP A O 1
ATOM 678 N N . GLU A 1 84 ? -2.843 -6.004 -7.396 1.00 95.81 84 GLU A N 1
ATOM 679 C CA . GLU A 1 84 ? -3.877 -5.578 -8.362 1.00 95.81 84 GLU A CA 1
ATOM 680 C C . GLU A 1 84 ? -4.948 -4.670 -7.741 1.00 95.81 84 GLU A C 1
ATOM 682 O O . GLU A 1 84 ? -6.128 -4.724 -8.068 1.00 95.81 84 GLU A O 1
ATOM 687 N N . THR A 1 85 ? -4.518 -3.822 -6.809 1.00 97.38 85 THR A N 1
ATOM 688 C CA . THR A 1 85 ? -5.405 -2.919 -6.085 1.00 97.38 85 THR A CA 1
ATOM 689 C C . THR A 1 85 ? -5.995 -1.881 -7.023 1.00 97.38 85 THR A C 1
ATOM 691 O O . THR A 1 85 ? -5.261 -1.280 -7.817 1.00 97.38 85 THR A O 1
ATOM 694 N N . GLU A 1 86 ? -7.297 -1.638 -6.899 1.00 96.19 86 GLU A N 1
ATOM 695 C CA . GLU A 1 86 ? -8.006 -0.615 -7.664 1.00 96.19 86 GLU A CA 1
ATOM 696 C C . GLU A 1 86 ? -7.370 0.765 -7.441 1.00 96.19 86 GLU A C 1
ATOM 698 O O . GLU A 1 86 ? -7.160 1.193 -6.306 1.00 96.19 86 GLU A O 1
ATOM 703 N N . GLU A 1 87 ? -7.065 1.481 -8.522 1.00 95.56 87 GLU A N 1
ATOM 704 C CA . GLU A 1 87 ? -6.342 2.755 -8.445 1.00 95.56 87 GLU A CA 1
ATOM 705 C C . GLU A 1 87 ? -7.096 3.831 -7.661 1.00 95.56 87 GLU A C 1
ATOM 707 O O . GLU A 1 87 ? -6.491 4.571 -6.883 1.00 95.56 87 GLU A O 1
ATOM 712 N N . SER A 1 88 ? -8.423 3.864 -7.806 1.00 95.94 88 SER A N 1
ATOM 713 C CA . SER A 1 88 ? -9.298 4.795 -7.092 1.00 95.94 88 SER A CA 1
ATOM 714 C C . SER A 1 88 ? -9.113 4.687 -5.573 1.00 95.94 88 SER A C 1
ATOM 716 O O . SER A 1 88 ? -9.022 5.709 -4.893 1.00 95.94 88 SER A O 1
ATOM 718 N N . LEU A 1 89 ? -8.963 3.467 -5.045 1.00 97.00 89 LEU A N 1
ATOM 719 C CA . LEU A 1 89 ? -8.747 3.216 -3.624 1.00 97.00 89 LEU A CA 1
ATOM 720 C C . LEU A 1 89 ? -7.385 3.743 -3.164 1.00 97.00 89 LEU A C 1
ATOM 722 O O . LEU A 1 89 ? -7.291 4.366 -2.108 1.00 97.00 89 LEU A O 1
ATOM 726 N N . ILE A 1 90 ? -6.336 3.535 -3.964 1.00 97.44 90 ILE A N 1
ATOM 727 C CA . ILE A 1 90 ? -4.983 4.023 -3.659 1.00 97.44 90 ILE A CA 1
ATOM 728 C C . ILE A 1 90 ? -5.003 5.547 -3.514 1.00 97.44 90 ILE A C 1
ATOM 730 O O . ILE A 1 90 ? -4.524 6.085 -2.513 1.00 97.44 90 ILE A O 1
ATOM 734 N N . VAL A 1 91 ? -5.600 6.231 -4.492 1.00 95.94 91 VAL A N 1
ATOM 735 C CA . VAL A 1 91 ? -5.708 7.694 -4.513 1.00 95.94 91 VAL A CA 1
ATOM 736 C C . VAL A 1 91 ? -6.551 8.191 -3.339 1.00 95.94 91 VAL A C 1
ATOM 738 O O . VAL A 1 91 ? -6.130 9.104 -2.632 1.00 95.94 91 VAL A O 1
ATOM 741 N N . GLN A 1 92 ? -7.706 7.574 -3.072 1.00 95.62 92 GLN A N 1
ATOM 742 C CA . GLN A 1 92 ? -8.573 7.951 -1.951 1.00 95.62 92 GLN A CA 1
ATOM 743 C C . GLN A 1 92 ? -7.864 7.824 -0.599 1.00 95.62 92 GLN A C 1
ATOM 745 O O . GLN A 1 92 ? -7.929 8.751 0.210 1.00 95.62 92 GLN A O 1
ATOM 750 N N . CYS A 1 93 ? -7.163 6.713 -0.357 1.00 96.44 93 CYS A N 1
ATOM 751 C CA . CYS A 1 93 ? -6.4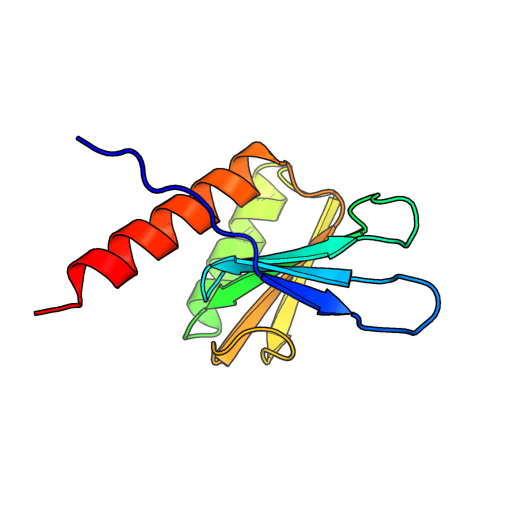11 6.506 0.878 1.00 96.44 93 CYS A CA 1
ATOM 752 C C . CYS A 1 93 ? -5.270 7.518 1.029 1.00 96.44 93 CYS A C 1
ATOM 754 O O . CYS A 1 93 ? -5.121 8.093 2.105 1.00 96.44 93 CYS A O 1
ATOM 756 N N . ALA A 1 94 ? -4.508 7.779 -0.038 1.00 96.38 94 ALA A N 1
ATOM 757 C CA . ALA A 1 94 ? -3.408 8.741 0.003 1.00 96.38 94 ALA A CA 1
ATOM 758 C C . ALA A 1 94 ? -3.917 10.164 0.279 1.00 96.38 94 ALA A C 1
ATOM 760 O O . ALA A 1 94 ? -3.395 10.853 1.152 1.00 96.38 94 ALA A O 1
ATOM 761 N N . LEU A 1 95 ? -4.982 10.593 -0.406 1.00 94.56 95 LEU A N 1
ATOM 762 C CA . LEU A 1 95 ? -5.591 11.907 -0.184 1.00 94.56 95 LEU A CA 1
ATOM 763 C C . LEU A 1 95 ? -6.174 12.047 1.221 1.00 94.56 95 LEU A C 1
ATOM 765 O O . LEU A 1 95 ? -6.065 13.118 1.816 1.00 94.56 95 LEU A O 1
ATOM 769 N N . LYS A 1 96 ? -6.805 10.992 1.747 1.00 93.94 96 LYS A N 1
ATOM 770 C CA . LYS A 1 96 ? -7.329 10.983 3.115 1.00 93.94 96 LYS A CA 1
ATOM 771 C C . LYS A 1 96 ? -6.199 11.172 4.130 1.00 93.94 96 LYS A C 1
ATOM 773 O O . LYS A 1 96 ? -6.286 12.076 4.953 1.00 93.94 96 LYS A O 1
ATOM 778 N N . ASP A 1 97 ? -5.130 10.389 4.015 1.00 93.88 97 ASP A N 1
ATOM 779 C CA . ASP A 1 97 ? -3.971 10.461 4.911 1.00 93.88 97 ASP A CA 1
ATOM 780 C C . ASP A 1 97 ? -3.261 11.824 4.833 1.00 93.88 97 ASP A C 1
ATOM 782 O O . ASP A 1 97 ? -2.911 12.409 5.855 1.00 93.88 97 ASP A O 1
ATOM 786 N N . LEU A 1 98 ? -3.105 12.397 3.636 1.00 92.81 98 LEU A N 1
ATOM 787 C CA . LEU A 1 98 ? -2.526 13.737 3.481 1.00 92.81 98 LEU A CA 1
ATOM 788 C C . LEU A 1 98 ? -3.387 14.827 4.138 1.00 92.81 98 LEU A C 1
ATOM 790 O O . LEU A 1 98 ? -2.839 15.734 4.760 1.00 92.81 98 LEU A O 1
ATOM 794 N N . LYS A 1 99 ? -4.720 14.741 4.034 1.00 90.44 99 LYS A N 1
ATOM 795 C CA . LYS A 1 99 ? -5.639 15.688 4.695 1.00 90.44 99 LYS A CA 1
ATOM 796 C C . LYS A 1 99 ? -5.560 15.589 6.214 1.00 90.44 99 LYS A C 1
ATOM 798 O O . LYS A 1 99 ? -5.522 16.616 6.883 1.00 90.44 99 LYS A O 1
ATOM 803 N N . GLU A 1 100 ? -5.538 14.369 6.742 1.00 87.56 100 GLU A N 1
ATOM 804 C CA . GLU A 1 100 ? -5.471 14.124 8.184 1.00 87.56 100 GLU A CA 1
ATOM 805 C C . GLU A 1 100 ? -4.133 14.598 8.767 1.00 87.56 100 GLU A C 1
ATOM 807 O O . GLU A 1 100 ? -4.131 15.272 9.791 1.00 87.56 100 GLU A O 1
ATOM 812 N N . ASN A 1 101 ? -3.009 14.361 8.082 1.00 78.38 101 ASN A N 1
ATOM 813 C CA . ASN A 1 101 ? -1.700 14.848 8.534 1.00 78.38 101 ASN A CA 1
ATOM 814 C C . ASN A 1 101 ? -1.536 16.372 8.387 1.00 78.38 101 ASN A C 1
ATOM 816 O O . ASN A 1 101 ? -0.914 17.004 9.238 1.00 78.38 101 ASN A O 1
ATOM 820 N N . ALA A 1 102 ? -2.115 16.991 7.352 1.00 71.25 102 ALA A N 1
ATOM 821 C CA . ALA A 1 102 ? -2.098 18.449 7.210 1.00 71.25 102 ALA A CA 1
ATOM 822 C C . ALA A 1 102 ? -2.862 19.154 8.346 1.00 71.25 102 ALA A C 1
ATOM 824 O O . ALA A 1 102 ? -2.465 20.234 8.773 1.00 71.25 102 ALA A O 1
ATOM 825 N N . ALA A 1 103 ? -3.919 18.528 8.872 1.00 61.88 103 ALA A N 1
ATOM 826 C CA . ALA A 1 103 ? -4.718 19.057 9.976 1.00 61.88 103 ALA A CA 1
ATOM 827 C C . ALA A 1 103 ? -4.039 18.957 11.358 1.00 61.88 103 ALA A C 1
ATOM 829 O O . ALA A 1 103 ? -4.578 19.483 12.324 1.00 61.88 103 ALA A O 1
ATOM 830 N N . ILE A 1 104 ? -2.886 18.287 11.469 1.00 56.31 104 ILE A N 1
ATOM 831 C CA . ILE A 1 104 ? -2.144 18.097 12.732 1.00 56.31 104 ILE A CA 1
ATOM 832 C C . ILE A 1 104 ? -1.014 19.136 12.889 1.00 56.31 104 ILE A C 1
ATOM 834 O O . ILE A 1 104 ? -0.395 19.233 13.944 1.00 56.31 104 ILE A O 1
ATOM 838 N N . THR A 1 105 ? -0.763 19.961 11.868 1.00 47.75 105 THR A N 1
ATOM 839 C CA . THR A 1 105 ? 0.263 21.014 11.929 1.00 47.75 105 THR A CA 1
ATOM 840 C C . THR A 1 105 ? -0.342 22.271 12.572 1.00 47.75 105 THR A C 1
ATOM 842 O O . THR A 1 105 ? -0.858 23.132 11.861 1.00 47.75 105 THR A O 1
ATOM 845 N N . PHE A 1 106 ? -0.339 22.338 13.908 1.00 38.66 106 PHE A N 1
ATOM 846 C CA . PHE A 1 106 ? -0.665 23.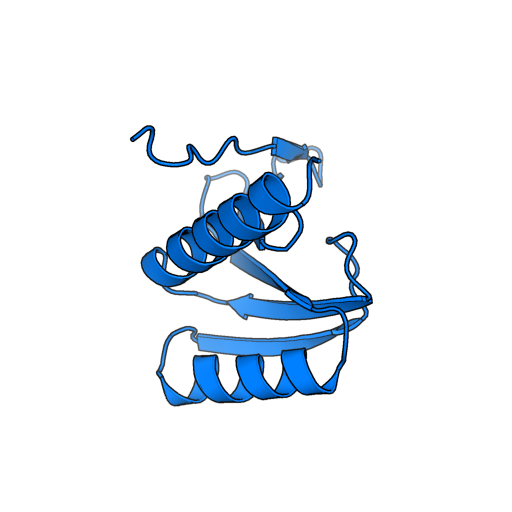533 14.703 1.00 38.66 106 PHE A CA 1
ATOM 847 C C . PHE A 1 106 ? 0.588 24.087 15.376 1.00 38.66 106 PHE A C 1
ATOM 849 O O . PHE A 1 106 ? 1.378 23.267 15.898 1.00 38.66 106 PHE A O 1
#

Foldseek 3Di:
DDQDDFDWDWDAPDPQQWIWTDRALQWIFIADNVRHTFKIKGADQDQVVQVVVQVVCVVVVQAPHWDKDQDDDHPHGIMIIGGPGDPVVRVVRSSVRVVVVVVPPD